Protein AF-A0A3E4WB66-F1 (afdb_monomer_lite)

pLDDT: mean 82.35, std 16.55, range [38.44, 96.81]

Organism: Phocaeicola vulgatus (NCBI:txid821)

Structure (mmCIF, N/CA/C/O backbone):
data_AF-A0A3E4WB66-F1
#
_entry.id   AF-A0A3E4WB66-F1
#
loop_
_atom_site.group_PDB
_atom_site.id
_atom_site.type_symbol
_atom_site.label_atom_id
_atom_site.label_alt_id
_atom_site.label_comp_id
_atom_site.label_asym_id
_atom_site.label_entity_id
_atom_site.label_seq_id
_atom_site.pdbx_PDB_ins_code
_atom_site.Cartn_x
_atom_site.Cartn_y
_atom_site.Cartn_z
_atom_site.occupancy
_atom_site.B_iso_or_equiv
_atom_site.auth_seq_id
_atom_site.auth_comp_id
_atom_site.auth_asym_id
_atom_site.auth_atom_id
_atom_site.pdbx_PDB_model_num
ATOM 1 N N . MET A 1 1 ? 19.644 16.559 -38.166 1.00 46.88 1 MET A N 1
ATOM 2 C CA . MET A 1 1 ? 19.769 17.118 -36.799 1.00 46.88 1 MET A CA 1
ATOM 3 C C . MET A 1 1 ? 19.016 16.315 -35.723 1.00 46.88 1 MET A C 1
ATOM 5 O O . MET A 1 1 ? 18.961 16.758 -34.590 1.00 46.88 1 MET A O 1
ATOM 9 N N . THR A 1 2 ? 18.482 15.121 -36.019 1.00 53.06 2 THR A N 1
ATOM 10 C CA . THR A 1 2 ? 17.654 14.342 -35.067 1.00 53.06 2 THR A CA 1
ATOM 11 C C . THR A 1 2 ? 18.439 13.262 -34.299 1.00 53.06 2 THR A C 1
ATOM 13 O O . THR A 1 2 ? 17.952 12.738 -33.308 1.00 53.06 2 THR A O 1
ATOM 16 N N . GLY A 1 3 ? 19.665 12.931 -34.730 1.00 53.00 3 GLY A N 1
ATOM 17 C CA . GLY A 1 3 ? 20.473 11.851 -34.141 1.00 53.00 3 GLY A CA 1
ATOM 18 C C . GLY A 1 3 ? 21.289 12.236 -32.900 1.00 53.00 3 GLY A C 1
ATOM 19 O O . GLY A 1 3 ? 21.559 11.380 -32.064 1.00 53.00 3 GLY A O 1
ATOM 20 N N . GLU A 1 4 ? 21.648 13.512 -32.729 1.00 54.84 4 GLU A N 1
ATOM 21 C CA . GLU A 1 4 ? 22.506 13.943 -31.607 1.00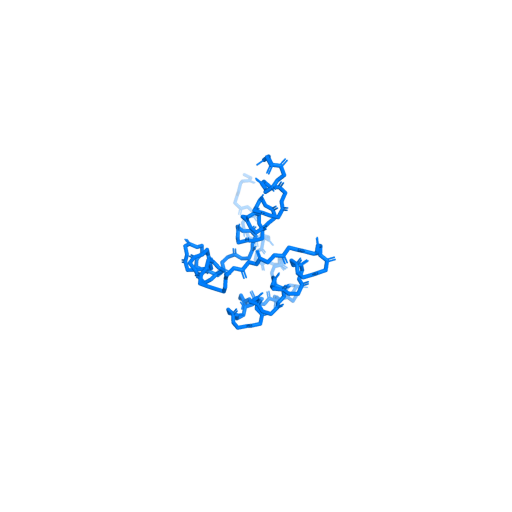 54.84 4 GLU A CA 1
ATOM 22 C C . GLU A 1 4 ? 21.771 14.025 -30.261 1.00 54.84 4 GLU A C 1
ATOM 24 O O . GLU A 1 4 ? 22.375 13.884 -29.196 1.00 54.84 4 GLU A O 1
ATOM 29 N N . ILE A 1 5 ? 20.445 14.173 -30.293 1.00 56.12 5 ILE A N 1
ATOM 30 C CA . ILE A 1 5 ? 19.6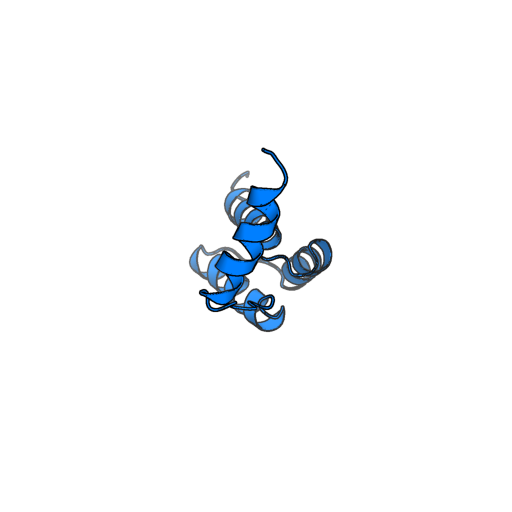10 14.186 -29.085 1.00 56.12 5 ILE A CA 1
ATOM 31 C C . ILE A 1 5 ? 19.674 12.818 -28.381 1.00 56.12 5 ILE A C 1
ATOM 33 O O . ILE A 1 5 ? 19.747 12.751 -27.160 1.00 56.12 5 ILE A O 1
ATOM 37 N N . PHE A 1 6 ? 19.746 11.715 -29.133 1.00 52.41 6 PHE A N 1
ATOM 38 C CA . PHE A 1 6 ? 19.829 10.372 -28.549 1.00 52.41 6 PHE A CA 1
ATOM 39 C C . PHE A 1 6 ? 21.213 10.050 -27.963 1.00 52.41 6 PHE A C 1
ATOM 41 O O . PHE A 1 6 ? 21.296 9.364 -26.947 1.00 52.41 6 PHE A O 1
ATOM 48 N N . ILE A 1 7 ? 22.292 10.581 -28.552 1.00 55.75 7 ILE A N 1
ATOM 49 C CA . ILE A 1 7 ? 23.663 10.416 -28.033 1.00 55.75 7 ILE A CA 1
ATOM 50 C C . ILE A 1 7 ? 23.857 11.220 -26.736 1.00 55.75 7 ILE A C 1
ATOM 52 O O . ILE A 1 7 ? 24.479 10.733 -25.792 1.00 55.75 7 ILE A O 1
ATOM 56 N N . SER A 1 8 ? 23.290 12.429 -26.651 1.00 59.09 8 SER A N 1
ATOM 57 C CA . SER A 1 8 ? 23.415 13.280 -25.459 1.00 59.09 8 SER A CA 1
ATOM 58 C C . SER A 1 8 ? 22.649 12.743 -24.243 1.00 59.09 8 SER A C 1
ATOM 60 O O . SER A 1 8 ? 23.161 12.861 -23.130 1.00 59.09 8 SER A O 1
ATOM 62 N N . LEU A 1 9 ? 21.500 12.068 -24.419 1.00 59.47 9 LEU A N 1
ATOM 63 C CA . LEU A 1 9 ? 20.784 11.412 -23.309 1.00 59.47 9 LEU A CA 1
ATOM 64 C C . LEU A 1 9 ? 21.667 10.414 -22.541 1.00 59.47 9 LEU A C 1
ATOM 66 O O . LEU A 1 9 ? 21.603 10.360 -21.315 1.00 59.47 9 LEU A O 1
ATOM 70 N N . LEU A 1 10 ? 22.522 9.651 -23.230 1.00 60.81 10 LEU A N 1
ATOM 71 C CA . LEU A 1 10 ? 23.404 8.680 -22.577 1.00 60.81 10 LEU A CA 1
ATOM 72 C C . LEU A 1 10 ? 24.429 9.365 -21.655 1.00 60.81 10 LEU A C 1
ATOM 74 O O . LEU A 1 10 ? 24.692 8.872 -20.561 1.00 60.81 10 LEU A O 1
ATOM 78 N N . ALA A 1 11 ? 24.945 10.532 -22.049 1.00 63.94 11 ALA A N 1
ATOM 79 C CA . ALA A 1 11 ? 25.827 11.349 -21.212 1.00 63.94 11 ALA A CA 1
ATOM 80 C C . ALA A 1 11 ? 25.089 11.970 -20.003 1.00 63.94 11 ALA A C 1
ATOM 82 O O . ALA A 1 11 ? 25.670 12.117 -18.924 1.00 63.94 11 ALA A O 1
ATOM 83 N N . PHE A 1 12 ? 23.790 12.267 -20.133 1.00 62.47 12 PHE A N 1
ATOM 84 C CA . PHE A 1 12 ? 22.956 12.702 -19.003 1.00 62.47 12 PHE A CA 1
ATOM 85 C C . PHE A 1 12 ? 22.788 11.601 -17.940 1.00 62.47 12 PHE A C 1
ATOM 87 O O . PHE A 1 12 ? 22.858 11.887 -16.744 1.00 62.47 12 PHE A O 1
ATOM 94 N N . TYR A 1 13 ? 22.650 10.334 -18.340 1.00 66.50 13 TYR A N 1
ATOM 95 C CA . TYR A 1 13 ? 22.604 9.213 -17.386 1.00 66.50 13 TYR A CA 1
ATOM 96 C C . TYR A 1 13 ? 23.966 8.892 -16.746 1.00 66.50 13 TYR A C 1
ATOM 98 O O . TYR A 1 13 ? 24.007 8.274 -15.688 1.00 66.50 13 TYR A O 1
ATOM 106 N N . GLN A 1 14 ? 25.084 9.327 -17.339 1.00 68.69 14 GLN A N 1
ATOM 107 C CA . GLN A 1 14 ? 26.432 9.114 -16.784 1.00 68.69 14 GLN A CA 1
ATOM 108 C C . GLN A 1 14 ? 26.805 10.085 -15.655 1.00 68.69 14 GLN A C 1
ATOM 110 O O . GLN A 1 14 ? 27.704 9.797 -14.870 1.00 68.69 14 GLN A O 1
ATOM 115 N N . SER A 1 15 ? 26.133 11.232 -15.569 1.00 75.62 15 SER A N 1
ATOM 116 C CA . SER A 1 15 ? 26.389 12.274 -14.562 1.00 75.62 15 SER A CA 1
ATOM 117 C C . SER A 1 15 ? 25.343 12.310 -13.443 1.00 75.62 15 SER A C 1
ATOM 119 O O . SER A 1 15 ? 25.388 13.187 -12.580 1.00 75.62 15 SER A O 1
ATOM 121 N N . THR A 1 16 ? 24.402 11.361 -13.433 1.00 67.19 16 THR A N 1
ATOM 122 C CA . THR A 1 16 ? 23.286 11.317 -12.482 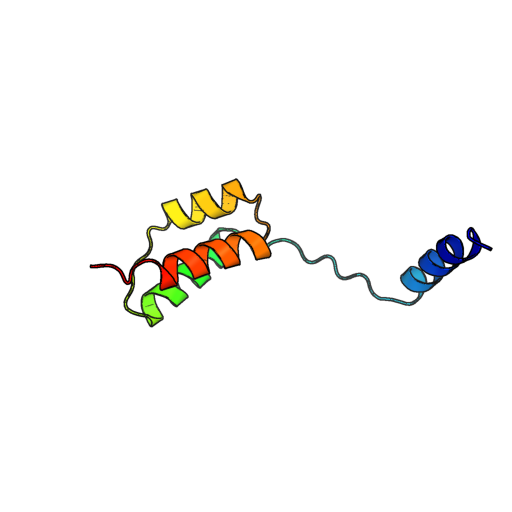1.00 67.19 16 THR A CA 1
ATOM 123 C C . THR A 1 16 ? 23.254 10.002 -11.707 1.00 67.19 16 THR A C 1
ATOM 125 O O . THR A 1 16 ? 23.616 8.941 -12.209 1.00 67.19 16 THR A O 1
ATOM 128 N N . MET A 1 17 ? 22.826 10.067 -10.444 1.00 77.12 17 MET A N 1
ATOM 129 C CA . MET A 1 17 ? 22.595 8.877 -9.625 1.00 77.12 17 MET A CA 1
ATOM 130 C C . MET A 1 17 ? 21.237 8.269 -9.990 1.00 77.12 17 MET A C 1
ATOM 132 O O . MET A 1 17 ? 20.208 8.933 -9.860 1.00 77.12 17 MET A O 1
ATOM 136 N N . ILE A 1 18 ? 21.228 7.004 -10.414 1.00 76.38 18 ILE A N 1
ATOM 137 C CA . ILE A 1 18 ? 19.992 6.256 -10.668 1.00 76.38 18 ILE A CA 1
ATOM 138 C C . ILE A 1 18 ? 19.474 5.702 -9.339 1.00 76.38 18 ILE A C 1
ATOM 140 O O . ILE A 1 18 ? 20.167 4.944 -8.661 1.00 76.38 18 ILE A O 1
ATOM 144 N N . LEU A 1 19 ? 18.249 6.080 -8.973 1.00 77.69 19 LEU A N 1
ATOM 145 C CA . LEU A 1 19 ? 17.529 5.518 -7.833 1.00 77.69 19 LEU A CA 1
ATOM 146 C C . LEU A 1 19 ? 16.521 4.482 -8.335 1.00 77.69 19 LEU A C 1
ATOM 148 O O . LEU A 1 19 ? 15.518 4.842 -8.949 1.00 77.69 19 LEU A O 1
ATOM 152 N N . ASP A 1 20 ? 16.785 3.206 -8.055 1.00 78.25 20 ASP A N 1
ATOM 153 C CA . ASP A 1 20 ? 15.841 2.117 -8.316 1.00 78.25 20 ASP A CA 1
ATOM 154 C C . ASP A 1 20 ? 14.869 1.974 -7.136 1.00 78.25 20 ASP A C 1
ATOM 156 O O . ASP A 1 20 ? 15.150 1.327 -6.124 1.00 78.25 20 ASP A O 1
ATOM 160 N N . GLN A 1 21 ? 13.732 2.660 -7.229 1.00 77.69 21 GLN A N 1
ATOM 161 C CA . GLN A 1 21 ? 12.696 2.619 -6.204 1.00 77.69 21 GLN A CA 1
ATOM 162 C C . GLN A 1 21 ? 11.753 1.443 -6.476 1.00 77.69 21 GLN A C 1
ATOM 164 O O . GLN A 1 21 ? 10.824 1.544 -7.279 1.00 77.69 21 GLN A O 1
ATOM 169 N N . GLN A 1 22 ? 11.943 0.347 -5.746 1.00 84.44 22 GLN A N 1
ATOM 170 C CA . GLN A 1 22 ? 11.005 -0.773 -5.783 1.00 84.44 22 GLN A CA 1
ATOM 171 C C . GLN A 1 22 ? 9.640 -0.401 -5.193 1.00 84.44 22 GLN A C 1
ATOM 173 O O . GLN A 1 22 ? 9.512 0.498 -4.352 1.00 84.44 22 GLN A O 1
ATOM 178 N N . SER A 1 23 ? 8.605 -1.134 -5.614 1.00 84.94 23 SER A N 1
ATOM 179 C CA . SER A 1 23 ? 7.268 -0.972 -5.049 1.00 84.94 23 SER A CA 1
ATOM 180 C C . SER A 1 23 ? 7.262 -1.219 -3.537 1.00 84.94 23 SER A C 1
ATOM 182 O O . SER A 1 23 ? 7.959 -2.087 -3.003 1.00 84.94 23 SER A O 1
ATOM 184 N N . ILE A 1 24 ? 6.429 -0.452 -2.831 1.00 91.44 24 ILE A N 1
ATOM 185 C CA . ILE A 1 24 ? 6.183 -0.654 -1.406 1.00 91.44 24 ILE A CA 1
ATOM 186 C C . ILE A 1 24 ? 5.498 -2.003 -1.248 1.00 91.44 24 ILE A C 1
ATOM 188 O O . ILE A 1 24 ? 4.385 -2.183 -1.734 1.00 91.44 24 ILE A O 1
ATOM 192 N N . ARG A 1 25 ? 6.126 -2.919 -0.510 1.00 94.12 25 ARG A N 1
ATOM 193 C CA . ARG A 1 25 ? 5.576 -4.240 -0.189 1.00 94.12 25 ARG A CA 1
ATOM 194 C C . ARG A 1 25 ? 4.121 -4.160 0.298 1.00 94.12 25 ARG A C 1
ATOM 196 O O . ARG A 1 25 ? 3.773 -3.315 1.127 1.00 94.12 25 ARG A O 1
ATOM 203 N N . LEU A 1 26 ? 3.290 -5.102 -0.157 1.00 94.50 26 LEU A N 1
ATOM 204 C CA . LEU A 1 26 ? 1.857 -5.174 0.158 1.00 94.50 26 LEU A CA 1
ATOM 205 C C . LEU A 1 26 ? 1.560 -5.072 1.663 1.00 94.50 26 LEU A C 1
ATOM 207 O O . LEU A 1 26 ? 0.620 -4.389 2.065 1.00 94.50 26 LEU A O 1
ATOM 211 N N . LYS A 1 27 ? 2.359 -5.721 2.517 1.00 96.06 27 LYS A N 1
ATOM 212 C CA . LYS A 1 27 ? 2.157 -5.713 3.976 1.00 96.06 27 LYS A CA 1
ATOM 213 C C . LYS A 1 27 ? 2.292 -4.304 4.560 1.00 96.06 27 LYS A C 1
ATOM 215 O O . LYS A 1 27 ? 1.460 -3.886 5.366 1.00 96.06 27 LYS A O 1
ATOM 220 N N . GLU A 1 28 ? 3.330 -3.578 4.170 1.00 95.25 28 GLU A N 1
ATOM 221 C CA . GLU A 1 28 ? 3.598 -2.201 4.573 1.00 95.25 28 GLU A CA 1
ATOM 222 C C . GLU A 1 28 ? 2.541 -1.255 4.005 1.00 95.25 28 GLU A C 1
ATOM 224 O O . GLU A 1 28 ? 1.996 -0.428 4.739 1.00 95.25 28 GLU A O 1
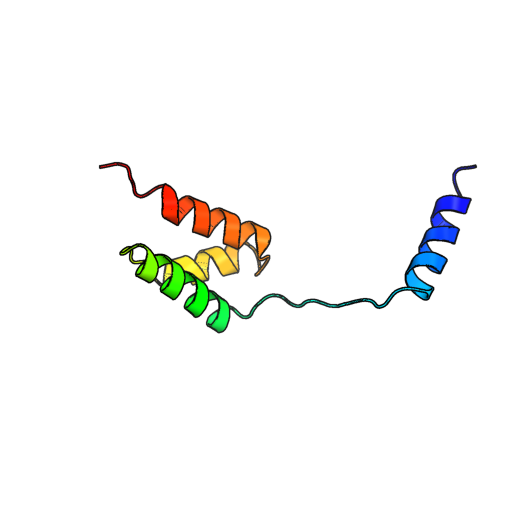ATOM 229 N N . TYR A 1 29 ? 2.173 -1.441 2.738 1.00 94.69 29 TYR A N 1
ATOM 230 C CA . TYR A 1 29 ? 1.135 -0.641 2.100 1.00 94.69 29 TYR A CA 1
ATOM 231 C C . TYR A 1 29 ? -0.243 -0.848 2.754 1.00 94.69 29 TYR A C 1
ATOM 233 O O . TYR A 1 29 ? -0.959 0.111 3.031 1.00 94.69 29 TYR A O 1
ATOM 241 N N . THR A 1 30 ? -0.583 -2.086 3.121 1.00 96.31 30 THR A N 1
ATOM 242 C CA . THR A 1 30 ? -1.828 -2.411 3.838 1.00 96.31 30 THR A CA 1
ATOM 243 C C . THR A 1 30 ? -1.904 -1.694 5.183 1.00 96.31 30 THR A C 1
ATOM 245 O O . THR A 1 30 ? -2.957 -1.168 5.546 1.00 96.31 30 THR A O 1
ATOM 248 N N . LYS A 1 31 ? -0.792 -1.618 5.927 1.00 96.31 31 LYS A N 1
ATOM 249 C CA . LYS A 1 31 ? -0.735 -0.848 7.181 1.00 96.31 31 LYS A CA 1
ATOM 250 C C . LYS A 1 31 ? -0.982 0.641 6.937 1.00 96.31 31 LYS A C 1
ATOM 252 O O . LYS A 1 31 ? -1.738 1.253 7.682 1.00 96.31 31 LYS A O 1
ATOM 257 N N . PHE A 1 32 ? -0.382 1.202 5.889 1.00 94.25 32 PHE A N 1
ATOM 258 C CA . PHE A 1 32 ? -0.566 2.607 5.530 1.00 94.25 32 PHE A CA 1
ATOM 259 C C . PHE A 1 32 ? -2.031 2.928 5.200 1.00 94.25 32 PHE A C 1
ATOM 261 O O . PHE A 1 32 ? -2.604 3.855 5.771 1.00 94.25 32 PHE A O 1
ATOM 268 N N . VAL A 1 33 ? -2.661 2.128 4.337 1.00 94.81 33 VAL A N 1
ATOM 269 C CA . VAL A 1 33 ? -4.055 2.341 3.922 1.00 94.81 33 VAL A CA 1
ATOM 270 C C . VAL A 1 33 ? -5.026 2.143 5.086 1.00 94.81 33 VAL A C 1
ATOM 272 O O . VAL A 1 33 ? -5.906 2.971 5.300 1.00 94.81 33 VAL A O 1
ATOM 275 N N . THR A 1 34 ? -4.853 1.085 5.881 1.00 95.81 34 THR A N 1
ATOM 276 C CA . THR A 1 34 ? -5.721 0.852 7.050 1.00 95.81 34 THR A CA 1
ATOM 277 C C . THR A 1 34 ? -5.623 1.988 8.066 1.00 95.81 34 THR A C 1
ATOM 279 O O . THR A 1 34 ? -6.654 2.465 8.532 1.00 95.81 34 THR A O 1
ATOM 282 N N . HIS A 1 35 ? -4.415 2.488 8.342 1.00 94.81 35 HIS A N 1
ATOM 283 C CA . HIS A 1 35 ? -4.223 3.653 9.205 1.00 94.81 35 HIS A CA 1
ATOM 284 C C . HIS A 1 35 ? -4.882 4.921 8.634 1.00 94.81 35 HIS A C 1
ATOM 286 O O . HIS A 1 35 ? -5.515 5.673 9.375 1.00 94.81 35 HIS A O 1
ATOM 292 N N . HIS A 1 36 ? -4.781 5.145 7.319 1.00 92.75 36 HIS A N 1
ATOM 293 C CA . HIS A 1 36 ? -5.412 6.284 6.645 1.00 92.75 36 HIS A CA 1
ATOM 294 C C . HIS A 1 36 ? -6.940 6.285 6.808 1.00 92.75 36 HIS A C 1
ATOM 296 O O . HIS A 1 36 ? -7.511 7.307 7.181 1.00 92.75 36 HIS A O 1
ATOM 302 N N . PHE A 1 37 ? -7.595 5.140 6.591 1.00 93.81 37 PHE A N 1
ATOM 303 C CA . PHE A 1 37 ? -9.047 5.002 6.772 1.00 93.81 37 PHE A CA 1
ATOM 304 C C . PHE A 1 37 ? -9.462 5.151 8.239 1.00 93.81 37 PHE A C 1
ATOM 306 O O . PHE A 1 37 ? -10.411 5.866 8.543 1.00 93.81 37 PHE A O 1
ATOM 313 N N . GLN A 1 38 ? -8.713 4.554 9.169 1.00 93.75 38 GLN A N 1
ATOM 314 C CA . GLN A 1 38 ? -8.997 4.696 10.600 1.00 93.75 38 GLN A CA 1
ATOM 315 C C . GLN A 1 38 ? -8.943 6.157 11.058 1.00 93.75 38 GLN A C 1
ATOM 317 O O . GLN A 1 38 ? -9.774 6.581 11.859 1.00 93.75 38 GLN A O 1
ATOM 322 N N . LYS A 1 39 ? -8.003 6.949 10.524 1.00 92.69 39 LYS A N 1
ATOM 323 C CA . LYS A 1 39 ? -7.889 8.381 10.833 1.00 92.69 39 LYS A CA 1
ATOM 324 C C . LYS A 1 39 ? -9.102 9.190 10.354 1.00 92.69 39 LYS A C 1
ATOM 326 O O . LYS A 1 39 ? -9.417 10.203 10.970 1.00 92.69 39 LYS A O 1
ATOM 331 N N . SER A 1 40 ? -9.785 8.750 9.297 1.00 88.88 40 SER A N 1
ATOM 332 C CA . SER A 1 40 ? -11.040 9.352 8.826 1.00 88.88 40 SER A CA 1
ATOM 333 C C . SER A 1 40 ? -12.293 8.730 9.455 1.00 88.88 40 SER A C 1
ATOM 335 O O . SER A 1 40 ? -13.401 9.048 9.035 1.00 88.88 40 SER A O 1
ATOM 337 N N . GLY A 1 41 ? -12.144 7.844 10.450 1.00 92.00 41 GLY A N 1
ATOM 338 C CA . GLY A 1 41 ? -13.262 7.127 11.072 1.00 92.00 41 GLY A CA 1
ATOM 339 C C . GLY A 1 41 ? -13.892 6.059 10.172 1.00 92.00 41 GLY A C 1
ATOM 340 O O . GLY A 1 41 ? -14.937 5.512 10.514 1.00 92.00 41 GLY A O 1
ATOM 341 N N . LYS A 1 42 ? -13.269 5.750 9.029 1.00 91.44 42 LYS A N 1
ATOM 342 C CA . LYS A 1 42 ? -13.737 4.754 8.062 1.00 91.44 42 LYS A CA 1
ATOM 343 C C . LYS A 1 42 ? -13.003 3.425 8.273 1.00 91.44 42 LYS A C 1
ATOM 345 O O . LYS A 1 42 ? -11.922 3.352 8.862 1.00 91.44 42 LYS A O 1
ATOM 350 N N . TYR A 1 43 ? -13.584 2.348 7.760 1.00 93.56 43 TYR A N 1
ATOM 351 C CA . TYR A 1 43 ? -12.967 1.024 7.745 1.00 93.56 43 TYR A CA 1
ATOM 352 C C . TYR A 1 43 ? -12.858 0.518 6.309 1.00 93.56 43 TYR A C 1
ATOM 354 O O . TYR A 1 43 ? -13.764 0.712 5.505 1.00 93.56 43 TYR A O 1
ATOM 362 N N . ILE A 1 44 ? -11.756 -0.162 6.002 1.00 93.31 44 ILE A N 1
ATOM 363 C CA . ILE A 1 44 ? -11.544 -0.849 4.730 1.00 93.31 44 ILE A CA 1
ATOM 364 C C . ILE A 1 44 ? -11.052 -2.270 4.997 1.00 93.31 44 ILE A C 1
ATOM 366 O O . ILE A 1 44 ? -10.157 -2.498 5.818 1.00 93.31 44 ILE A O 1
ATOM 370 N N . ASN A 1 45 ? -11.643 -3.238 4.298 1.00 95.38 45 ASN A N 1
ATOM 371 C CA . ASN A 1 45 ? -11.233 -4.632 4.394 1.00 95.38 45 ASN A CA 1
ATOM 372 C C . ASN A 1 45 ? -9.846 -4.816 3.751 1.00 95.38 45 ASN A C 1
ATOM 374 O O . ASN A 1 45 ? -9.591 -4.360 2.637 1.00 95.38 45 ASN A O 1
ATOM 378 N N . LYS A 1 46 ? -8.949 -5.528 4.440 1.00 95.69 46 LYS A N 1
ATOM 379 C CA . LYS A 1 46 ? -7.595 -5.827 3.947 1.00 95.69 46 LYS A CA 1
ATOM 380 C C . LYS A 1 46 ? -7.598 -6.621 2.637 1.00 95.69 46 LYS A C 1
ATOM 382 O O . LYS A 1 46 ? -6.678 -6.444 1.844 1.00 95.69 46 LYS A O 1
ATOM 387 N N . ASN A 1 47 ? -8.623 -7.438 2.390 1.00 96.50 47 ASN A N 1
ATOM 388 C CA . ASN A 1 47 ? -8.758 -8.184 1.137 1.00 96.50 47 ASN A CA 1
ATOM 389 C C . ASN A 1 47 ? -8.945 -7.240 -0.057 1.00 96.50 47 ASN A C 1
ATOM 391 O O . ASN A 1 47 ? -8.258 -7.404 -1.056 1.00 96.50 47 ASN A O 1
ATOM 395 N N . VAL A 1 48 ? -9.752 -6.182 0.094 1.00 95.56 48 VAL A N 1
ATOM 396 C CA . VAL A 1 48 ? -9.945 -5.154 -0.947 1.00 95.56 48 VAL A CA 1
ATOM 397 C C . VAL A 1 48 ? -8.621 -4.462 -1.273 1.00 95.56 48 VAL A C 1
ATOM 399 O O . VAL A 1 48 ? -8.291 -4.253 -2.435 1.00 95.56 48 VAL A O 1
ATOM 402 N N . ILE A 1 49 ? -7.812 -4.156 -0.253 1.00 95.44 49 ILE A N 1
ATOM 403 C CA . ILE A 1 49 ? -6.476 -3.579 -0.461 1.00 95.44 49 ILE A CA 1
ATOM 404 C C . ILE A 1 49 ? -5.587 -4.551 -1.249 1.00 95.44 49 ILE A C 1
ATOM 406 O O . ILE A 1 49 ? -4.888 -4.127 -2.166 1.00 95.44 49 ILE A O 1
ATOM 410 N N . SER A 1 50 ? -5.618 -5.842 -0.907 1.00 96.56 50 SER A N 1
ATOM 411 C CA . SER A 1 50 ? -4.844 -6.879 -1.599 1.00 96.56 50 SER A CA 1
ATOM 412 C C . SER A 1 50 ? -5.267 -7.046 -3.059 1.00 96.56 50 SER A C 1
ATOM 414 O O . SER A 1 50 ? -4.402 -7.145 -3.924 1.00 96.56 50 SER A O 1
ATOM 416 N N . GLU A 1 51 ? -6.568 -7.044 -3.341 1.00 96.81 51 GLU A N 1
ATOM 417 C CA . GLU A 1 51 ? -7.114 -7.162 -4.698 1.00 96.81 51 GLU A CA 1
ATOM 418 C C . GLU A 1 51 ? -6.709 -5.971 -5.570 1.00 96.81 51 GLU A C 1
ATOM 420 O O . GLU A 1 51 ? -6.191 -6.166 -6.667 1.00 96.81 51 GLU A O 1
ATOM 425 N N . ILE A 1 52 ? -6.843 -4.740 -5.063 1.00 95.56 52 ILE A N 1
ATOM 426 C CA . ILE A 1 52 ? -6.397 -3.533 -5.780 1.00 95.56 52 ILE A CA 1
ATOM 427 C C . ILE A 1 52 ? -4.885 -3.591 -6.017 1.00 95.56 52 ILE A C 1
ATOM 429 O O . ILE A 1 52 ? -4.406 -3.264 -7.100 1.00 95.56 52 ILE A O 1
ATOM 433 N N . TYR A 1 53 ? -4.116 -4.018 -5.018 1.00 96.00 53 TYR A N 1
ATOM 434 C CA . TYR A 1 53 ? -2.667 -4.108 -5.148 1.00 96.00 53 TYR A CA 1
ATOM 435 C C . TYR A 1 53 ? -2.246 -5.106 -6.237 1.00 96.00 53 TYR A C 1
ATOM 437 O O . TYR A 1 53 ? -1.346 -4.801 -7.018 1.00 96.00 53 TYR A O 1
ATOM 445 N N . GLN A 1 54 ? -2.904 -6.267 -6.309 1.00 95.75 54 GLN A N 1
ATOM 446 C CA . GLN A 1 54 ? -2.668 -7.274 -7.348 1.00 95.75 54 GLN A CA 1
ATOM 447 C C . GLN A 1 54 ? -3.131 -6.799 -8.728 1.00 95.75 54 GLN A C 1
ATOM 449 O O . GLN A 1 54 ? -2.421 -7.007 -9.707 1.00 95.75 54 GLN A O 1
ATOM 454 N N . LEU A 1 55 ? -4.277 -6.115 -8.805 1.00 96.50 55 LEU A N 1
ATOM 455 C CA . LEU A 1 55 ? -4.832 -5.593 -10.056 1.00 96.50 55 LEU A CA 1
ATOM 456 C C . LEU A 1 55 ? -3.871 -4.633 -10.771 1.00 96.50 55 LEU A C 1
ATOM 458 O O . LEU A 1 55 ? -3.810 -4.623 -11.996 1.00 96.50 55 LEU A O 1
ATOM 462 N N . PHE A 1 56 ? -3.119 -3.839 -10.008 1.00 95.38 56 PHE A N 1
ATOM 463 C CA . PHE A 1 56 ? -2.161 -2.870 -10.544 1.00 95.38 56 PHE A CA 1
ATOM 464 C C . PHE A 1 56 ? -0.703 -3.310 -10.408 1.00 95.38 56 PHE A C 1
ATOM 466 O O . PHE A 1 56 ? 0.179 -2.467 -10.545 1.00 95.38 56 PHE A O 1
ATOM 473 N N . ASP A 1 57 ? -0.438 -4.583 -10.107 1.00 93.88 57 ASP A N 1
ATOM 474 C CA . ASP A 1 57 ? 0.915 -5.147 -9.976 1.00 93.88 57 ASP A CA 1
ATOM 475 C C . ASP A 1 57 ? 1.847 -4.319 -9.065 1.00 93.88 57 ASP A C 1
ATOM 477 O O . ASP A 1 57 ? 3.003 -4.023 -9.367 1.00 93.88 57 ASP A O 1
ATOM 481 N N . GLY A 1 58 ? 1.308 -3.830 -7.945 1.00 90.44 58 GLY A N 1
ATOM 482 C CA . GLY A 1 58 ? 2.070 -2.993 -7.017 1.00 90.44 58 GLY A CA 1
ATOM 483 C C . GLY A 1 58 ? 2.415 -1.590 -7.541 1.00 90.44 58 GLY A C 1
ATOM 484 O O . GLY A 1 58 ? 3.153 -0.868 -6.863 1.00 90.44 58 GLY A O 1
ATOM 485 N N . ILE A 1 59 ? 1.896 -1.145 -8.690 1.00 93.12 59 ILE A N 1
ATOM 486 C CA . ILE A 1 59 ? 2.131 0.208 -9.213 1.00 93.12 59 ILE A CA 1
ATOM 487 C C . ILE A 1 59 ? 1.408 1.237 -8.330 1.00 93.12 59 ILE A C 1
ATOM 489 O O . ILE A 1 59 ? 0.199 1.470 -8.413 1.00 93.12 59 ILE A O 1
ATOM 493 N N . ILE A 1 60 ? 2.188 1.890 -7.466 1.00 90.50 60 ILE A N 1
ATOM 494 C CA . ILE A 1 60 ? 1.678 2.702 -6.355 1.00 90.50 60 ILE A CA 1
ATOM 495 C C . ILE A 1 60 ? 0.803 3.875 -6.805 1.00 90.50 60 ILE A C 1
ATOM 497 O O . ILE A 1 60 ? -0.120 4.233 -6.075 1.00 90.50 60 ILE A O 1
ATOM 501 N N . CYS A 1 61 ? 1.059 4.493 -7.962 1.00 90.19 61 CYS A N 1
ATOM 502 C CA . CYS A 1 61 ? 0.244 5.621 -8.422 1.00 90.19 61 CYS A CA 1
ATOM 503 C C . CYS A 1 61 ? -1.205 5.200 -8.713 1.00 90.19 61 CYS A C 1
ATOM 505 O O . CYS A 1 61 ? -2.123 5.882 -8.261 1.00 90.19 61 CYS A O 1
ATOM 507 N N . TYR A 1 62 ? -1.420 4.056 -9.365 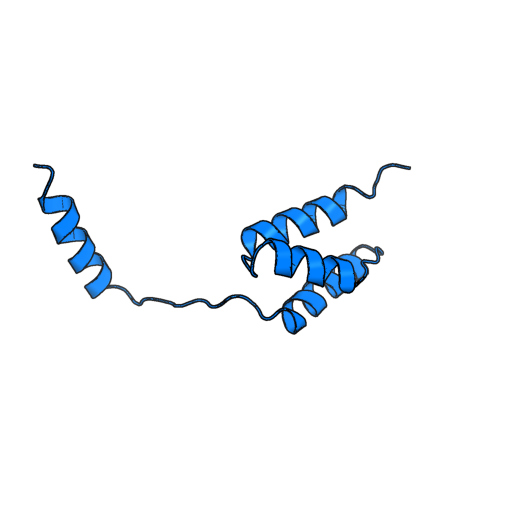1.00 93.56 62 TYR A N 1
ATOM 508 C CA . TYR A 1 62 ? -2.764 3.547 -9.643 1.00 93.56 62 TYR A CA 1
ATOM 509 C C . TYR A 1 62 ? -3.469 3.073 -8.376 1.00 93.56 62 TYR A C 1
ATOM 511 O O . TYR A 1 62 ? -4.612 3.458 -8.123 1.00 93.56 62 TYR A O 1
ATOM 519 N N . ILE A 1 63 ? -2.757 2.319 -7.533 1.00 93.56 63 ILE A N 1
ATOM 520 C CA . ILE A 1 63 ? -3.294 1.833 -6.257 1.00 93.56 63 ILE A CA 1
ATOM 521 C C . ILE A 1 63 ? -3.716 3.021 -5.386 1.00 93.56 63 ILE A C 1
ATOM 523 O O . ILE A 1 63 ? -4.828 3.044 -4.863 1.00 93.56 63 ILE A O 1
ATOM 527 N N . ARG A 1 64 ? -2.869 4.055 -5.279 1.00 93.00 64 ARG A N 1
ATOM 528 C CA . ARG A 1 64 ? -3.182 5.276 -4.526 1.00 93.00 64 ARG A CA 1
ATOM 529 C C . ARG A 1 64 ? -4.438 5.953 -5.060 1.00 93.00 64 ARG A C 1
ATOM 531 O O . ARG A 1 64 ? -5.299 6.292 -4.257 1.00 93.00 64 ARG A O 1
ATOM 538 N N . SER A 1 65 ? -4.558 6.130 -6.374 1.00 92.88 65 SER A N 1
ATOM 539 C CA . SER A 1 65 ? -5.738 6.758 -6.980 1.00 92.88 65 SER A CA 1
ATOM 540 C C . SER A 1 65 ? -7.028 6.003 -6.650 1.00 92.88 65 SER A C 1
ATOM 542 O O . SER A 1 65 ? -8.016 6.628 -6.275 1.00 92.88 65 SER A O 1
ATOM 544 N N . MET A 1 66 ? -7.012 4.668 -6.700 1.00 93.44 66 MET A N 1
ATOM 545 C CA . MET A 1 66 ? -8.172 3.840 -6.339 1.00 93.44 66 MET A CA 1
ATOM 546 C C . MET A 1 66 ? -8.518 3.910 -4.852 1.00 93.44 66 MET A C 1
ATOM 548 O O . MET A 1 66 ? -9.681 4.061 -4.490 1.00 93.44 66 MET A O 1
ATOM 552 N N . ILE A 1 67 ? -7.517 3.852 -3.974 1.00 92.25 67 ILE A N 1
ATOM 553 C CA . ILE A 1 67 ? -7.723 3.972 -2.526 1.00 92.25 67 ILE A CA 1
ATOM 554 C C . ILE A 1 67 ? -8.286 5.350 -2.152 1.00 92.25 67 ILE A C 1
ATOM 556 O O . ILE A 1 67 ? -9.163 5.451 -1.292 1.00 92.25 67 ILE A O 1
ATOM 560 N N . VAL A 1 68 ? -7.806 6.409 -2.805 1.00 91.12 68 VAL A N 1
ATOM 561 C CA . VAL A 1 68 ? -8.323 7.771 -2.632 1.00 91.12 68 VAL A CA 1
ATOM 562 C C . VAL A 1 68 ? -9.768 7.853 -3.115 1.00 91.12 68 VAL A C 1
ATOM 564 O O . VAL A 1 68 ? -10.621 8.335 -2.373 1.00 91.12 68 VAL A O 1
ATOM 567 N N . PHE A 1 69 ? -10.063 7.314 -4.298 1.00 90.56 69 PHE A N 1
ATOM 568 C CA . PHE A 1 69 ? -11.426 7.235 -4.819 1.00 90.56 69 PHE A CA 1
ATOM 569 C C . PHE A 1 69 ? -12.376 6.532 -3.837 1.00 90.56 69 PHE A C 1
ATOM 571 O O . PHE A 1 69 ? -13.415 7.088 -3.503 1.00 90.56 69 PHE A O 1
ATOM 578 N N . LEU A 1 70 ? -11.988 5.382 -3.276 1.00 89.56 70 LEU A N 1
ATOM 579 C CA . LEU A 1 70 ? -12.782 4.663 -2.268 1.00 89.56 70 LEU A CA 1
ATOM 580 C C . LEU A 1 70 ? -12.924 5.420 -0.939 1.00 89.56 70 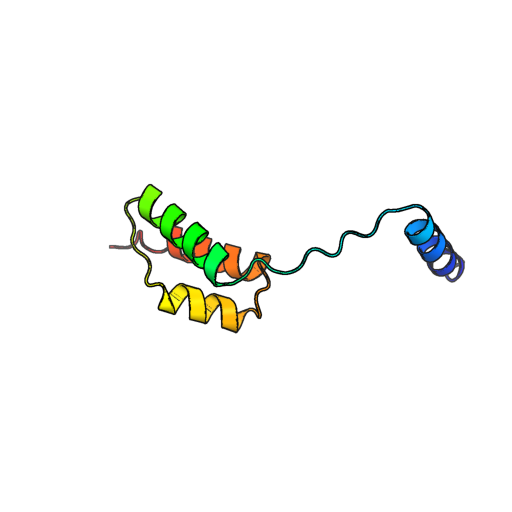LEU A C 1
ATOM 582 O O . LEU A 1 70 ? -13.909 5.244 -0.227 1.00 89.56 70 LEU A O 1
ATOM 586 N N . SER A 1 71 ? -11.948 6.259 -0.589 1.00 86.62 71 SER A N 1
ATOM 587 C CA . SER A 1 71 ? -12.002 7.069 0.634 1.00 86.62 71 SER A CA 1
ATOM 588 C C . SER A 1 71 ? -13.057 8.179 0.543 1.00 86.62 71 SER A C 1
ATOM 590 O O . SER A 1 71 ? -13.679 8.511 1.557 1.00 86.62 71 SER A O 1
ATOM 592 N N . PHE A 1 72 ? -13.255 8.742 -0.654 1.00 81.62 72 PHE A N 1
ATOM 593 C CA . PHE A 1 72 ? -14.218 9.815 -0.929 1.00 81.62 72 PHE A CA 1
ATOM 594 C C . PHE A 1 72 ? -15.582 9.295 -1.403 1.00 81.62 72 PHE A C 1
ATOM 596 O O . PHE A 1 72 ? -16.605 9.824 -0.992 1.00 81.62 72 PHE A O 1
ATOM 603 N N . GLY A 1 73 ? -15.616 8.228 -2.204 1.00 65.38 73 GLY A N 1
ATOM 604 C CA . GLY A 1 73 ? -16.833 7.687 -2.821 1.00 65.38 73 GLY A CA 1
ATOM 605 C C . GLY A 1 73 ? -17.803 6.964 -1.878 1.00 65.38 73 GLY A C 1
ATOM 606 O O . GLY A 1 73 ? -18.815 6.462 -2.344 1.00 65.38 73 GLY A O 1
ATOM 607 N N . TRP A 1 74 ? -17.518 6.901 -0.571 1.00 49.16 74 TRP A N 1
ATOM 608 C CA . TRP A 1 74 ? -18.421 6.330 0.445 1.00 49.16 74 TRP A CA 1
ATOM 609 C C . TRP A 1 74 ? -19.308 7.393 1.131 1.00 49.16 74 TRP A C 1
ATOM 611 O O . TRP A 1 74 ? -19.826 7.157 2.213 1.00 49.16 74 TRP A O 1
ATOM 621 N N . GLU A 1 75 ? -19.443 8.593 0.566 1.00 49.69 75 GLU A N 1
ATOM 622 C CA . GLU A 1 75 ? -20.311 9.664 1.102 1.00 49.69 75 GLU A CA 1
ATOM 623 C C . GLU A 1 75 ? -21.654 9.804 0.369 1.00 49.69 75 GLU A C 1
ATOM 625 O O . GLU A 1 75 ? -22.299 10.844 0.457 1.00 49.69 75 GLU A O 1
ATOM 630 N N . GLU A 1 76 ? -22.120 8.750 -0.306 1.00 48.16 76 GLU A N 1
ATOM 631 C CA . GLU A 1 76 ? -23.506 8.686 -0.774 1.00 48.16 76 GLU A CA 1
ATOM 632 C C . GLU A 1 76 ? -24.317 7.671 0.046 1.00 48.16 76 GLU A C 1
ATOM 634 O O . GLU A 1 76 ? -24.084 6.464 -0.040 1.00 48.16 76 GLU A O 1
ATOM 639 N N . HIS A 1 77 ? -25.286 8.235 0.786 1.00 38.44 77 HIS A N 1
ATOM 640 C CA . HIS A 1 77 ? -26.326 7.654 1.656 1.00 38.44 77 HIS A CA 1
ATOM 641 C C . HIS A 1 77 ? -25.993 7.432 3.138 1.00 38.44 77 HIS A C 1
ATOM 643 O O . HIS A 1 77 ? -25.313 6.446 3.495 1.00 38.44 77 HIS A O 1
#

Secondary structure (DSSP, 8-state):
--SHHHHHHHHHHHSS-----PPPPHHHHHHHHHHHHHHTT----HHHHHHHHHHTTT-HHHHHHHHHHHHHTT---

Foldseek 3Di:
DPPVVVVVVVVVVVVDDDDDDDFDDLVRVLVVLQVVQVVVVHGDDSVVLVVLCVVVVSPCVSSVVVSVCVSPVVPDD

Sequence (77 aa):
MTGEIFISLLAFYQSTMILDQQSIRLKEYTKFVTHHFQKSGKYINKNVISEIYQLFDGIICYIRSMIVFLSFGWEEH

Radius of gyration: 19.15 Å; chains: 1; bounding box: 53×25×48 Å